Protein AF-A0A2D0C9Y1-F1 (afdb_monomer)

Solvent-accessible surface area (backbone atoms only — not comparable to full-atom values): 4638 Å² total; per-residue (Å²): 116,69,67,62,54,52,50,53,51,50,52,51,52,52,47,50,54,51,50,58,56,72,74,47,89,77,48,74,68,58,54,52,52,57,62,46,44,48,58,36,52,52,26,54,49,50,43,64,73,39,61,88,46,64,70,71,58,43,50,53,33,51,53,50,29,53,52,26,50,52,52,38,50,53,50,52,51,54,55,57,77,73,106

Sequence (83 aa):
MLFISKILFWVTCAYKIIVLHCLKIWRKKDCLLIVSSLPFIYFMIQIWDDSDADPLFLSNYLVGLVFSIVFFICILIYLNTKN

Mean predicted aligned error: 10.29 Å

Structure (mmCIF, N/CA/C/O backbone):
data_AF-A0A2D0C9Y1-F1
#
_entry.id   AF-A0A2D0C9Y1-F1
#
loop_
_atom_site.group_PDB
_atom_site.id
_atom_site.type_symbol
_atom_site.label_atom_id
_atom_site.label_alt_id
_atom_site.label_comp_id
_atom_site.label_asym_id
_atom_site.label_entity_id
_atom_site.label_seq_id
_atom_site.pdbx_PDB_ins_code
_atom_site.Cartn_x
_atom_site.Cartn_y
_atom_site.Cartn_z
_atom_site.occupancy
_atom_site.B_iso_or_equiv
_atom_site.auth_seq_id
_atom_site.auth_comp_id
_atom_site.auth_asym_id
_atom_site.auth_atom_id
_atom_site.pdbx_PDB_model_num
ATOM 1 N N . MET A 1 1 ? 18.898 -17.521 -5.680 1.00 48.22 1 MET A N 1
ATOM 2 C CA . MET A 1 1 ? 19.132 -16.963 -4.325 1.00 48.22 1 MET A CA 1
ATOM 3 C C . MET A 1 1 ? 18.137 -15.849 -3.968 1.00 48.22 1 MET A C 1
ATOM 5 O O . MET A 1 1 ? 17.583 -15.893 -2.878 1.00 48.22 1 MET A O 1
ATOM 9 N N . LEU A 1 2 ? 17.815 -14.929 -4.892 1.00 53.53 2 LEU A N 1
ATOM 10 C CA . LEU A 1 2 ? 16.817 -13.854 -4.700 1.00 53.53 2 LEU A CA 1
ATOM 11 C C . LEU A 1 2 ? 15.388 -14.342 -4.374 1.00 53.53 2 LEU A C 1
ATOM 13 O O . LEU A 1 2 ? 14.701 -13.727 -3.567 1.00 53.53 2 LEU A O 1
ATOM 17 N N . PHE A 1 3 ? 14.952 -15.473 -4.938 1.00 52.75 3 PHE A N 1
ATOM 18 C CA . PHE A 1 3 ? 13.583 -15.987 -4.764 1.00 52.75 3 PHE A CA 1
ATOM 19 C C . PHE A 1 3 ? 13.263 -16.420 -3.320 1.00 52.75 3 PHE A C 1
ATOM 21 O O . PHE A 1 3 ? 12.214 -16.092 -2.773 1.00 52.75 3 PHE A O 1
ATOM 28 N N . ILE A 1 4 ? 14.208 -17.101 -2.666 1.00 59.66 4 ILE A N 1
ATOM 29 C CA . ILE A 1 4 ? 14.068 -17.563 -1.275 1.00 59.66 4 ILE A CA 1
ATOM 30 C C . ILE A 1 4 ? 14.081 -16.375 -0.306 1.00 59.66 4 ILE A C 1
ATOM 32 O O . ILE A 1 4 ? 13.291 -16.343 0.632 1.00 59.66 4 ILE A O 1
ATOM 36 N N . SER A 1 5 ? 14.915 -15.364 -0.571 1.00 57.50 5 SER A N 1
ATOM 37 C CA . SER A 1 5 ? 14.941 -14.124 0.214 1.00 57.50 5 SER A CA 1
ATOM 38 C C . SER A 1 5 ? 13.625 -13.342 0.099 1.00 57.50 5 SER A C 1
ATOM 40 O O . SER A 1 5 ? 13.110 -12.880 1.117 1.00 57.50 5 SER A O 1
ATOM 42 N N . LYS A 1 6 ? 13.024 -13.284 -1.100 1.00 57.81 6 LYS A N 1
ATOM 43 C CA . LYS A 1 6 ? 11.696 -12.686 -1.325 1.00 57.81 6 LYS A CA 1
ATOM 44 C C . LYS A 1 6 ? 10.604 -13.408 -0.529 1.00 57.81 6 LYS A C 1
ATOM 46 O O . LYS A 1 6 ? 9.846 -12.756 0.183 1.00 57.81 6 LYS A O 1
ATOM 51 N N . ILE A 1 7 ? 10.562 -1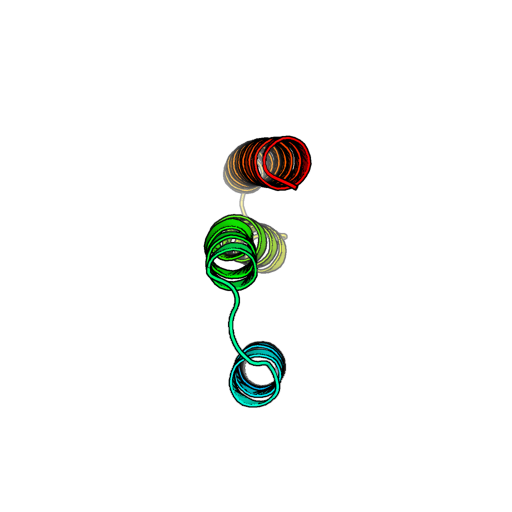4.741 -0.574 1.00 68.94 7 ILE A N 1
ATOM 52 C CA . ILE A 1 7 ? 9.574 -15.535 0.178 1.00 68.94 7 ILE A CA 1
ATOM 53 C C . ILE A 1 7 ? 9.742 -15.347 1.690 1.00 68.94 7 ILE A C 1
ATOM 55 O O . ILE A 1 7 ? 8.761 -15.121 2.393 1.00 68.94 7 ILE A O 1
ATOM 59 N N . LEU A 1 8 ? 10.976 -15.383 2.199 1.00 62.16 8 LEU A N 1
ATOM 60 C CA . LEU A 1 8 ? 11.257 -15.174 3.622 1.00 62.16 8 LEU A CA 1
ATOM 61 C C . LEU A 1 8 ? 10.838 -13.779 4.096 1.00 62.16 8 LEU A C 1
ATOM 63 O O . LEU A 1 8 ? 10.239 -13.658 5.165 1.00 62.16 8 LEU A O 1
ATOM 67 N N . PHE A 1 9 ? 11.081 -12.737 3.301 1.00 70.50 9 PHE A N 1
ATOM 68 C CA . PHE A 1 9 ? 10.631 -11.382 3.620 1.00 70.50 9 PHE A CA 1
ATOM 69 C C . PHE A 1 9 ? 9.101 -11.312 3.732 1.00 70.50 9 PHE A C 1
ATOM 71 O O . PHE A 1 9 ? 8.566 -10.837 4.734 1.00 70.50 9 PHE A O 1
ATOM 78 N N . TRP A 1 10 ? 8.397 -11.887 2.759 1.00 60.66 10 TRP A N 1
ATOM 79 C CA . TRP A 1 10 ? 6.938 -11.944 2.725 1.00 60.66 10 TRP A CA 1
ATOM 80 C C . TRP A 1 10 ? 6.316 -12.734 3.871 1.00 60.66 10 TRP A C 1
ATOM 82 O O . TRP A 1 10 ? 5.363 -12.262 4.490 1.00 60.66 10 TRP A O 1
ATOM 92 N N . VAL A 1 11 ? 6.874 -13.901 4.195 1.00 68.31 11 VAL A N 1
ATOM 93 C CA . VAL A 1 11 ? 6.439 -14.714 5.339 1.00 68.31 11 VAL A CA 1
ATOM 94 C C . VAL A 1 11 ? 6.630 -13.934 6.638 1.00 68.31 11 VAL A C 1
ATOM 96 O O . VAL A 1 11 ? 5.750 -13.944 7.494 1.00 68.31 11 VAL A O 1
ATOM 99 N N . THR A 1 12 ? 7.724 -13.180 6.765 1.00 67.94 12 THR A N 1
ATOM 100 C CA . THR A 1 12 ? 7.996 -12.367 7.958 1.00 67.94 12 THR A CA 1
ATOM 101 C C . THR A 1 12 ? 7.049 -11.164 8.065 1.00 67.94 12 THR A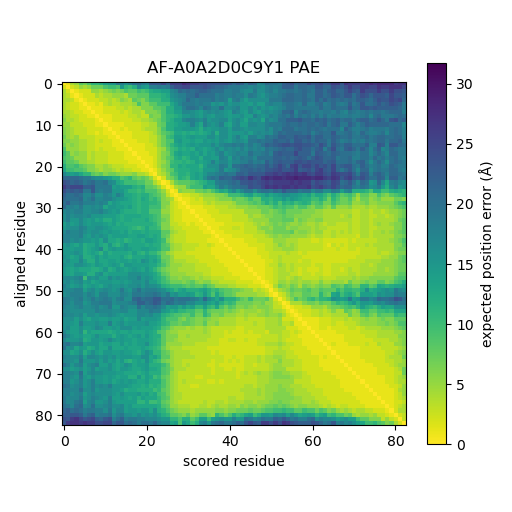 C 1
ATOM 103 O O . THR A 1 12 ? 6.567 -10.852 9.155 1.00 67.94 12 THR A O 1
ATOM 106 N N . CYS A 1 13 ? 6.733 -10.504 6.947 1.00 68.19 13 CYS A N 1
ATOM 107 C CA . CYS A 1 13 ? 5.765 -9.406 6.895 1.00 68.19 13 CYS A CA 1
ATOM 108 C C . CYS A 1 13 ? 4.339 -9.884 7.188 1.00 68.19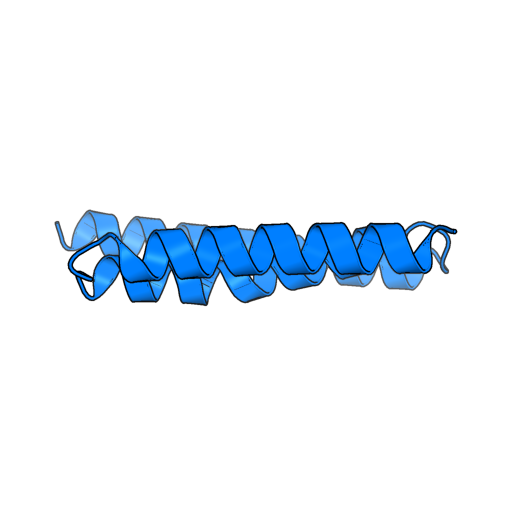 13 CYS A C 1
ATOM 110 O O . CYS A 1 13 ? 3.672 -9.308 8.047 1.00 68.19 13 CYS A O 1
ATOM 112 N N . ALA A 1 14 ? 3.896 -10.969 6.548 1.00 73.56 14 ALA A N 1
ATOM 113 C CA . ALA A 1 14 ? 2.596 -11.580 6.807 1.00 73.56 14 ALA A CA 1
ATOM 114 C C . ALA A 1 14 ? 2.487 -12.043 8.264 1.00 73.56 14 ALA A C 1
ATOM 116 O O . ALA A 1 14 ? 1.502 -11.74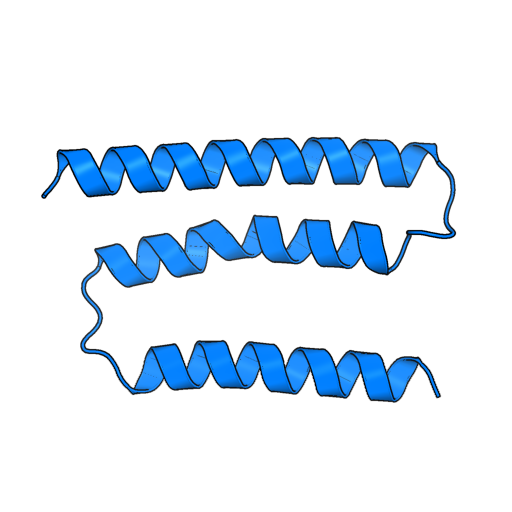3 8.931 1.00 73.56 14 ALA A O 1
ATOM 117 N N . TYR A 1 15 ? 3.534 -12.675 8.802 1.00 67.31 15 TYR A N 1
ATOM 118 C CA . TYR A 1 15 ? 3.588 -13.075 10.204 1.00 67.31 15 TYR A CA 1
ATOM 119 C C . TYR A 1 15 ? 3.483 -11.875 11.148 1.00 67.31 15 TYR A C 1
ATOM 121 O O . TYR A 1 15 ? 2.699 -11.917 12.088 1.00 67.31 15 TYR A O 1
ATOM 129 N N . LYS A 1 16 ? 4.192 -10.768 10.888 1.00 67.94 16 LYS A N 1
ATOM 130 C CA . LYS A 1 16 ? 4.065 -9.549 11.705 1.00 67.94 16 LYS A CA 1
ATOM 131 C C . LYS A 1 16 ? 2.657 -8.962 11.662 1.00 67.94 16 LYS A C 1
ATOM 133 O O . LYS A 1 16 ? 2.176 -8.526 12.703 1.00 67.94 16 LYS A O 1
ATOM 138 N N . ILE A 1 17 ? 1.992 -8.984 10.506 1.00 69.31 17 ILE A N 1
ATOM 139 C CA . ILE A 1 17 ? 0.602 -8.524 10.352 1.00 69.31 17 ILE A CA 1
ATOM 140 C C . ILE A 1 17 ? -0.354 -9.448 11.117 1.00 69.31 17 ILE A C 1
ATOM 142 O O . ILE A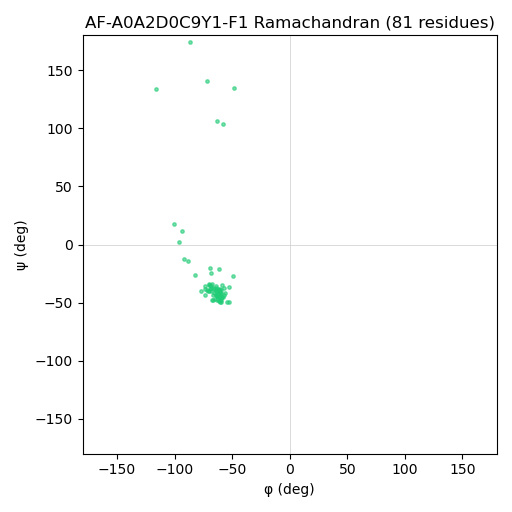 1 17 ? -1.214 -8.958 11.843 1.00 69.31 17 ILE A O 1
ATOM 146 N N . ILE A 1 18 ? -0.166 -10.767 11.031 1.00 68.06 18 ILE A N 1
ATOM 147 C CA . ILE A 1 18 ? -0.971 -11.775 11.740 1.00 68.06 18 ILE A CA 1
ATOM 148 C C . ILE A 1 18 ? -0.732 -11.719 13.255 1.00 68.06 18 ILE A C 1
ATOM 150 O O . ILE A 1 18 ? -1.664 -11.860 14.035 1.00 68.06 18 ILE A O 1
ATOM 154 N N . VAL A 1 19 ? 0.493 -11.464 13.708 1.00 58.16 19 VAL A N 1
ATOM 155 C CA . VAL A 1 19 ? 0.807 -11.301 15.135 1.00 58.16 19 VAL A CA 1
ATOM 156 C C . VAL A 1 19 ? 0.244 -9.985 15.669 1.00 58.16 19 VAL A C 1
ATOM 158 O O . VAL A 1 19 ? -0.349 -9.981 16.748 1.00 58.16 19 VAL A O 1
ATOM 161 N N . LEU A 1 20 ? 0.321 -8.891 14.897 1.00 56.88 20 LEU A N 1
ATOM 162 C CA . LEU A 1 20 ? -0.423 -7.661 15.202 1.00 56.88 20 LEU A CA 1
ATOM 163 C C . LEU A 1 20 ? -1.933 -7.937 15.282 1.00 56.88 20 LEU A C 1
ATOM 165 O O . LEU A 1 20 ? -2.612 -7.374 16.140 1.00 56.88 20 LEU A O 1
ATOM 169 N N . HIS A 1 21 ? -2.434 -8.827 14.418 1.00 56.00 21 HIS A N 1
ATOM 170 C CA . HIS A 1 21 ? -3.822 -9.278 14.389 1.00 56.00 21 HIS A CA 1
ATOM 171 C C . HIS A 1 21 ? -4.198 -10.143 15.584 1.00 56.00 21 HIS A C 1
ATOM 173 O O . HIS A 1 21 ? -5.315 -10.063 16.080 1.00 56.00 21 HIS A O 1
ATOM 179 N N . CYS A 1 22 ? -3.296 -10.967 16.091 1.00 56.59 22 CYS A N 1
ATOM 180 C CA . CYS A 1 22 ? -3.626 -11.871 17.183 1.00 56.59 22 CYS A CA 1
ATOM 181 C C . CYS A 1 22 ? -3.567 -11.179 18.554 1.00 56.59 22 CYS A C 1
ATOM 183 O O . CYS A 1 22 ? -4.254 -11.601 19.479 1.00 56.59 22 CYS A O 1
ATOM 185 N N . LEU A 1 23 ? -2.765 -10.115 18.692 1.00 50.97 23 LEU A N 1
ATOM 186 C CA . LEU A 1 23 ? -2.473 -9.481 19.984 1.00 50.97 23 LEU A CA 1
ATOM 187 C C . LEU A 1 23 ? -3.405 -8.325 20.383 1.00 50.97 23 LEU A C 1
ATOM 189 O O . LEU A 1 23 ? -3.362 -7.903 21.538 1.00 50.97 23 LEU A O 1
ATOM 193 N N . LYS A 1 24 ? -4.245 -7.792 19.486 1.00 50.44 24 LYS A N 1
ATOM 194 C CA . LYS A 1 24 ? -5.133 -6.660 19.808 1.00 50.44 24 LYS A CA 1
ATOM 195 C C . LYS A 1 24 ? -6.607 -7.032 19.712 1.00 50.44 24 LYS A C 1
ATOM 197 O O . LYS A 1 24 ? -7.058 -7.602 18.729 1.00 50.44 24 LYS A O 1
ATOM 202 N N . ILE A 1 25 ? -7.374 -6.627 20.723 1.00 52.91 25 ILE A N 1
ATOM 203 C CA . ILE A 1 25 ? -8.838 -6.547 20.670 1.00 52.91 25 ILE A CA 1
ATOM 204 C C . ILE A 1 25 ? -9.192 -5.607 19.511 1.00 52.91 25 ILE A C 1
ATOM 206 O O . ILE A 1 25 ? -9.024 -4.393 19.616 1.00 52.91 25 ILE A O 1
ATOM 210 N N . TRP A 1 26 ? -9.620 -6.183 18.388 1.00 54.28 26 TRP A N 1
ATOM 211 C CA . TRP A 1 26 ? -9.900 -5.463 17.151 1.00 54.28 26 TRP A CA 1
ATOM 212 C C . TRP A 1 26 ? -11.046 -4.485 17.351 1.00 54.28 26 TRP A C 1
ATOM 214 O O . TRP A 1 26 ? -12.218 -4.867 17.391 1.00 54.28 26 TRP A O 1
ATOM 224 N N . ARG A 1 27 ? -10.739 -3.188 17.409 1.00 63.16 27 ARG A N 1
ATOM 225 C CA . ARG A 1 27 ? -11.764 -2.198 17.094 1.00 63.16 27 ARG A CA 1
ATOM 226 C C . ARG A 1 27 ? -11.981 -2.269 15.585 1.00 63.16 27 ARG A C 1
ATOM 228 O O . ARG A 1 27 ? -11.029 -2.378 14.822 1.00 63.16 27 ARG A O 1
ATOM 235 N N . LYS A 1 28 ? -13.231 -2.156 15.123 1.00 67.06 28 LYS A N 1
ATOM 236 C CA . LYS A 1 28 ? -13.572 -2.138 13.680 1.00 67.06 28 LYS A CA 1
ATOM 237 C C . LYS A 1 28 ? -12.709 -1.147 12.870 1.00 67.06 28 LYS A C 1
ATOM 239 O O . LYS A 1 28 ? -12.473 -1.364 11.687 1.00 67.06 28 LYS A O 1
ATOM 244 N N . LYS A 1 29 ? -12.211 -0.093 13.532 1.00 68.44 29 LYS A N 1
ATOM 245 C CA . LYS A 1 29 ? -11.281 0.915 13.004 1.00 68.44 29 LYS A CA 1
ATOM 246 C C . LYS A 1 29 ? -9.904 0.332 12.614 1.00 68.44 29 LYS A C 1
ATOM 248 O O . LYS A 1 29 ? -9.371 0.717 11.581 1.00 68.44 29 LYS A O 1
ATOM 253 N N . ASP A 1 30 ? -9.376 -0.632 13.372 1.00 68.94 30 ASP A N 1
ATOM 254 C CA . ASP A 1 30 ? -8.076 -1.275 13.110 1.00 68.94 30 ASP A CA 1
ATOM 255 C C . ASP A 1 30 ? -8.149 -2.236 11.901 1.00 68.94 30 ASP A C 1
ATOM 257 O O . ASP A 1 30 ? -7.229 -2.280 11.085 1.00 68.94 30 ASP A O 1
ATOM 261 N N . CYS A 1 31 ? -9.287 -2.931 11.723 1.00 72.25 31 CYS A N 1
ATOM 262 C CA . CYS A 1 31 ? -9.620 -3.742 10.526 1.00 72.25 31 CYS A CA 1
ATOM 263 C C . CYS A 1 31 ? -9.632 -2.900 9.268 1.00 72.25 31 CYS A C 1
ATOM 265 O O . CYS A 1 31 ? -9.006 -3.256 8.272 1.00 72.25 31 CYS A O 1
ATOM 267 N N . LEU A 1 32 ? -10.303 -1.755 9.336 1.00 73.06 32 LEU A N 1
ATOM 268 C CA . LEU A 1 32 ? -10.389 -0.841 8.211 1.00 73.06 32 LEU A CA 1
ATOM 269 C C . LEU A 1 32 ? -8.998 -0.342 7.782 1.00 73.06 32 LEU A C 1
ATOM 271 O O . LEU A 1 32 ? -8.707 -0.305 6.590 1.00 73.06 32 LEU A O 1
ATOM 275 N N . LEU A 1 33 ? -8.128 -0.028 8.748 1.00 75.94 33 LEU A N 1
ATOM 276 C CA . LEU A 1 33 ? -6.756 0.421 8.495 1.00 75.94 33 LEU A CA 1
ATOM 277 C C . LEU A 1 33 ? -5.910 -0.646 7.801 1.00 75.94 33 LEU A C 1
ATOM 279 O O . LEU A 1 33 ? -5.265 -0.351 6.797 1.00 75.94 33 LEU A O 1
ATOM 283 N N . ILE A 1 34 ? -5.944 -1.883 8.295 1.00 76.06 34 ILE A N 1
ATOM 284 C CA . ILE A 1 34 ? -5.152 -2.983 7.729 1.00 76.06 34 ILE A CA 1
ATOM 285 C C . ILE A 1 34 ? -5.653 -3.375 6.337 1.00 76.06 34 ILE A C 1
ATOM 287 O O . ILE A 1 34 ? -4.853 -3.590 5.434 1.00 76.06 34 ILE A O 1
ATOM 291 N N . VAL A 1 35 ? -6.968 -3.405 6.119 1.00 76.69 35 VAL A N 1
ATOM 292 C CA . VAL A 1 35 ? -7.517 -3.674 4.781 1.00 76.69 35 VAL A CA 1
ATOM 293 C C . VAL A 1 35 ? -7.157 -2.546 3.811 1.00 76.69 35 VAL A C 1
ATOM 295 O O . VAL A 1 35 ? -6.802 -2.812 2.665 1.00 76.69 35 VAL A O 1
ATOM 298 N N . SER A 1 36 ? -7.173 -1.290 4.268 1.00 78.44 36 SER A N 1
ATOM 299 C CA . SER A 1 36 ? -6.817 -0.143 3.425 1.00 78.44 36 SER A CA 1
ATOM 300 C C . SER A 1 36 ? -5.330 -0.069 3.055 1.00 78.44 36 SER A C 1
ATOM 302 O O . SER A 1 36 ? -4.994 0.574 2.064 1.00 78.44 36 SER A O 1
ATOM 304 N N . SER A 1 37 ? -4.439 -0.738 3.798 1.00 76.56 37 SER A N 1
ATOM 305 C CA . SER A 1 37 ? -3.000 -0.759 3.500 1.00 76.56 37 SER A CA 1
ATOM 306 C C . SER A 1 37 ? -2.581 -1.875 2.534 1.00 76.56 37 SER A C 1
ATOM 308 O O . SER A 1 37 ? -1.494 -1.799 1.963 1.00 76.56 37 SER A O 1
ATOM 310 N N . LEU A 1 38 ? -3.437 -2.870 2.277 1.00 78.75 38 LEU A N 1
ATOM 311 C CA . LEU A 1 38 ? -3.189 -3.937 1.295 1.00 78.75 38 LEU A CA 1
ATOM 312 C C . LEU A 1 38 ? -2.854 -3.433 -0.124 1.00 78.75 38 LEU A C 1
ATOM 314 O O . LEU A 1 38 ? -1.846 -3.887 -0.668 1.00 78.75 38 LEU A O 1
ATOM 318 N N . PRO A 1 39 ? -3.617 -2.503 -0.739 1.00 77.38 39 PRO A N 1
ATOM 319 C CA . PRO A 1 39 ? -3.282 -1.989 -2.070 1.00 77.38 39 PRO A CA 1
ATOM 320 C C . PRO A 1 39 ? -1.954 -1.220 -2.079 1.00 77.38 39 PRO A C 1
ATOM 322 O O . PRO A 1 39 ? -1.168 -1.360 -3.011 1.00 77.38 39 PRO A O 1
ATOM 325 N N . PHE A 1 40 ? -1.642 -0.483 -1.008 1.00 78.88 40 PHE A N 1
ATOM 326 C CA . PHE A 1 40 ? -0.355 0.202 -0.870 1.00 78.88 40 PHE A CA 1
ATOM 327 C C . PHE A 1 40 ? 0.818 -0.786 -0.851 1.00 78.88 40 PHE A C 1
ATOM 329 O O . PHE A 1 40 ? 1.813 -0.589 -1.547 1.00 78.88 40 PHE A O 1
ATOM 336 N N . ILE A 1 41 ? 0.676 -1.875 -0.091 1.00 80.81 41 ILE A N 1
ATOM 337 C CA . ILE A 1 41 ? 1.666 -2.950 -0.046 1.00 80.81 41 ILE A CA 1
ATOM 338 C C . ILE A 1 41 ? 1.818 -3.563 -1.445 1.00 80.81 41 ILE A C 1
ATOM 340 O O . ILE A 1 41 ? 2.939 -3.640 -1.939 1.00 80.81 41 ILE A O 1
ATOM 344 N N . TYR A 1 42 ? 0.711 -3.910 -2.113 1.00 84.25 42 TYR A N 1
ATOM 345 C CA . TYR A 1 42 ? 0.704 -4.504 -3.457 1.00 84.25 42 TYR A CA 1
ATOM 346 C C . TYR A 1 42 ? 1.503 -3.690 -4.487 1.00 84.25 42 TYR A C 1
ATOM 348 O O . TYR A 1 42 ? 2.372 -4.244 -5.159 1.00 84.25 42 TYR A O 1
ATOM 356 N N . PHE A 1 43 ? 1.274 -2.376 -4.583 1.00 82.25 43 PHE A N 1
ATOM 357 C CA . PHE A 1 43 ? 2.007 -1.543 -5.543 1.00 82.25 43 PHE A CA 1
ATOM 358 C C . PHE A 1 43 ? 3.478 -1.359 -5.169 1.00 82.25 43 PHE A C 1
ATOM 360 O O . PHE A 1 43 ? 4.319 -1.340 -6.062 1.00 82.25 43 PHE A O 1
ATOM 367 N N . MET A 1 44 ? 3.817 -1.291 -3.876 1.00 80.12 44 MET A N 1
ATOM 368 C CA . MET A 1 44 ? 5.222 -1.303 -3.445 1.00 80.12 44 MET A CA 1
ATOM 369 C C . MET A 1 44 ? 5.945 -2.574 -3.898 1.00 80.12 44 MET A C 1
ATOM 371 O O . MET A 1 44 ? 7.096 -2.512 -4.320 1.00 80.12 44 MET A O 1
ATOM 375 N N . ILE A 1 45 ? 5.267 -3.722 -3.837 1.00 80.62 45 ILE A N 1
ATOM 376 C CA . ILE A 1 45 ? 5.823 -4.989 -4.313 1.00 80.62 45 ILE A CA 1
ATOM 377 C C . ILE A 1 45 ? 5.994 -4.965 -5.825 1.00 80.62 45 ILE A C 1
ATOM 379 O O . ILE A 1 45 ? 7.065 -5.332 -6.286 1.00 80.62 45 ILE A O 1
ATOM 383 N N . GLN A 1 46 ? 4.984 -4.536 -6.589 1.00 79.69 46 GLN A N 1
ATOM 384 C CA . GLN A 1 46 ? 5.105 -4.467 -8.049 1.00 79.69 46 GLN A CA 1
ATOM 385 C C . GLN A 1 46 ? 6.223 -3.520 -8.486 1.00 79.69 46 GLN A C 1
ATOM 387 O O . GLN A 1 46 ? 7.019 -3.887 -9.335 1.00 79.69 46 GLN A O 1
ATOM 392 N N . ILE A 1 47 ? 6.355 -2.349 -7.857 1.00 81.88 47 ILE A N 1
ATOM 393 C CA . ILE A 1 47 ? 7.457 -1.413 -8.133 1.00 81.88 47 ILE A CA 1
ATOM 394 C C . ILE A 1 47 ? 8.817 -2.053 -7.833 1.00 81.88 47 ILE A C 1
ATOM 396 O O . ILE A 1 47 ? 9.777 -1.823 -8.559 1.00 81.88 47 ILE A O 1
ATOM 400 N N . TRP A 1 48 ? 8.911 -2.847 -6.766 1.00 78.94 48 TRP A N 1
ATOM 401 C CA . TRP A 1 48 ? 10.147 -3.535 -6.402 1.00 78.94 48 TRP A CA 1
ATOM 402 C C . TRP A 1 48 ? 10.467 -4.721 -7.322 1.00 78.94 48 TRP A C 1
ATOM 404 O O . TRP A 1 48 ? 11.633 -4.977 -7.6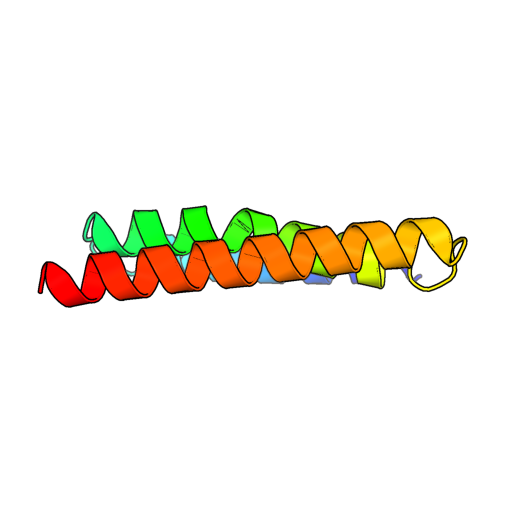12 1.00 78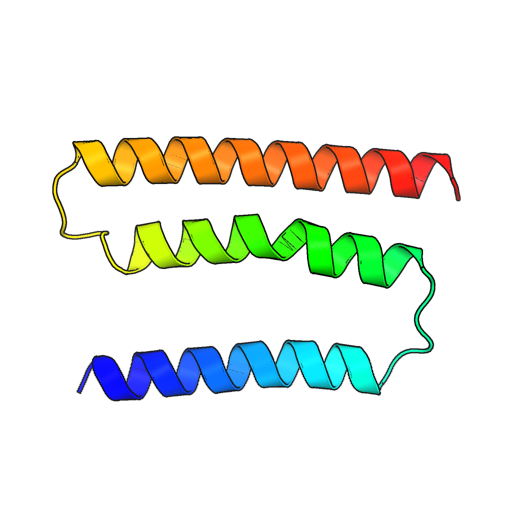.94 48 TRP A O 1
ATOM 414 N N . ASP A 1 49 ? 9.454 -5.478 -7.743 1.00 77.31 49 ASP A N 1
ATOM 415 C CA . ASP A 1 49 ? 9.617 -6.677 -8.573 1.00 77.31 49 ASP A CA 1
ATOM 416 C C . ASP A 1 49 ? 9.897 -6.315 -10.035 1.00 77.31 49 ASP A C 1
ATOM 418 O O . ASP A 1 49 ? 10.792 -6.890 -10.650 1.00 77.31 49 ASP A O 1
ATOM 422 N N . ASP A 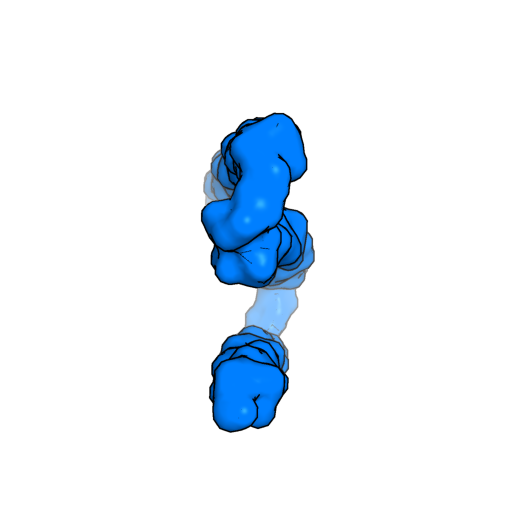1 50 ? 9.201 -5.292 -10.530 1.00 77.50 50 ASP A N 1
ATOM 423 C CA . ASP A 1 50 ? 9.281 -4.786 -11.899 1.00 77.50 50 ASP A CA 1
ATOM 424 C C . ASP A 1 50 ? 10.156 -3.520 -12.004 1.00 77.50 50 ASP A C 1
ATOM 426 O O . ASP A 1 50 ? 10.090 -2.788 -12.989 1.00 77.50 50 ASP A O 1
ATOM 430 N N . SER A 1 51 ? 11.001 -3.254 -10.999 1.00 67.81 51 SER A N 1
ATOM 431 C CA . SER A 1 51 ? 11.979 -2.146 -10.981 1.00 67.81 51 SER A CA 1
ATOM 432 C C . SER A 1 51 ? 12.871 -2.129 -12.225 1.00 67.81 51 SER A C 1
ATOM 434 O O . SER A 1 51 ? 13.224 -1.063 -12.727 1.00 67.81 51 SER A O 1
ATOM 436 N N . ASP A 1 52 ? 13.229 -3.317 -12.713 1.00 69.56 52 ASP A N 1
ATOM 437 C CA . ASP A 1 52 ? 14.106 -3.508 -13.872 1.00 69.56 52 ASP A CA 1
ATOM 438 C C . ASP A 1 52 ? 13.312 -3.725 -15.176 1.00 69.56 52 ASP A C 1
ATOM 440 O O . ASP A 1 52 ? 13.900 -3.976 -16.230 1.00 69.56 52 ASP A O 1
ATOM 444 N N . ALA A 1 53 ? 11.977 -3.671 -15.106 1.00 65.50 53 ALA A N 1
ATOM 445 C CA . ALA A 1 53 ? 11.085 -3.857 -16.242 1.00 65.50 53 ALA A CA 1
ATOM 446 C C . ALA A 1 53 ? 10.850 -2.541 -17.002 1.00 65.50 53 ALA A C 1
ATOM 448 O O . ALA A 1 53 ? 11.284 -1.461 -16.597 1.00 65.50 53 ALA A O 1
ATOM 449 N N . ASP A 1 54 ? 10.146 -2.636 -18.132 1.00 76.19 54 ASP A N 1
ATOM 450 C CA . ASP A 1 54 ? 9.867 -1.505 -19.014 1.00 76.19 54 ASP A CA 1
ATOM 451 C C . ASP A 1 54 ? 9.327 -0.275 -18.248 1.00 76.19 54 ASP A C 1
ATOM 453 O O . ASP A 1 54 ? 8.383 -0.387 -17.452 1.00 76.19 54 ASP A O 1
ATOM 457 N N . PRO A 1 55 ? 9.838 0.938 -18.537 1.00 75.25 55 PRO A N 1
ATOM 458 C CA . PRO A 1 55 ? 9.532 2.154 -17.774 1.00 75.25 55 PRO A CA 1
ATOM 459 C C . PRO A 1 55 ? 8.042 2.528 -17.788 1.00 75.25 55 PRO A C 1
ATOM 461 O O . PRO A 1 55 ? 7.555 3.237 -16.904 1.00 75.25 55 PRO A O 1
ATOM 464 N N . LEU A 1 56 ? 7.297 2.032 -18.778 1.00 77.75 56 LEU A N 1
ATOM 465 C CA . LEU A 1 56 ? 5.860 2.245 -18.912 1.00 77.75 56 LEU A CA 1
ATOM 466 C C . LEU A 1 56 ? 5.059 1.496 -17.829 1.00 77.75 56 LEU A C 1
ATOM 468 O O . LEU A 1 56 ? 4.063 2.019 -17.328 1.00 77.75 56 LEU A O 1
ATOM 472 N N . PHE A 1 57 ? 5.510 0.305 -17.418 1.00 75.88 57 PHE A N 1
ATOM 473 C CA . PHE A 1 57 ? 4.884 -0.459 -16.333 1.00 75.88 57 PHE A CA 1
ATOM 474 C C . PHE A 1 57 ? 5.186 0.165 -14.975 1.00 75.88 57 PHE A C 1
ATOM 476 O O . PHE A 1 57 ? 4.269 0.371 -14.179 1.00 75.88 57 PHE A O 1
ATOM 483 N N . LEU A 1 58 ? 6.438 0.574 -14.757 1.00 79.00 58 LEU A N 1
ATOM 484 C CA . LEU A 1 58 ? 6.847 1.279 -13.544 1.00 79.00 58 LEU A CA 1
ATOM 485 C C . LEU A 1 58 ? 6.016 2.555 -13.324 1.00 79.00 58 LEU A C 1
ATOM 487 O O . LEU A 1 58 ? 5.555 2.818 -12.212 1.00 79.00 58 LEU A O 1
ATOM 491 N N . SER A 1 59 ? 5.755 3.312 -14.397 1.00 82.19 59 SER A N 1
ATOM 492 C CA . SER A 1 59 ? 4.892 4.499 -14.361 1.00 82.19 59 SER A CA 1
ATOM 493 C C . SER A 1 59 ? 3.458 4.170 -13.924 1.00 82.19 59 SER A C 1
ATOM 495 O O . SER A 1 59 ? 2.918 4.838 -13.039 1.00 82.19 59 SER A O 1
ATOM 497 N N . ASN A 1 60 ? 2.856 3.108 -14.464 1.00 85.69 60 ASN A N 1
ATOM 498 C CA . ASN A 1 60 ? 1.506 2.686 -14.083 1.00 85.69 60 ASN A CA 1
ATOM 499 C C . ASN A 1 60 ? 1.422 2.241 -12.614 1.00 85.69 60 ASN A C 1
ATOM 501 O O . ASN A 1 60 ? 0.461 2.580 -11.919 1.00 85.69 60 ASN A O 1
ATOM 505 N N . TYR A 1 61 ? 2.435 1.534 -12.109 1.00 84.81 61 TYR A N 1
ATOM 506 C CA . TYR A 1 61 ? 2.476 1.129 -10.703 1.00 84.81 61 TYR A CA 1
ATOM 507 C C . TYR A 1 61 ? 2.671 2.310 -9.754 1.00 84.81 61 TYR A C 1
ATOM 509 O O . TYR A 1 61 ? 2.052 2.341 -8.693 1.00 84.81 61 TYR A O 1
ATOM 517 N N . LEU A 1 62 ? 3.458 3.316 -10.145 1.00 84.88 62 LEU A N 1
ATOM 518 C CA . LEU A 1 62 ? 3.586 4.576 -9.409 1.00 84.88 62 LEU A CA 1
ATOM 519 C C . LEU A 1 62 ? 2.249 5.320 -9.317 1.00 84.88 62 LEU A C 1
ATOM 521 O O . LEU A 1 62 ? 1.889 5.797 -8.242 1.00 84.88 62 LEU A O 1
ATOM 525 N N . VAL A 1 63 ? 1.474 5.375 -10.405 1.00 89.88 63 VAL A N 1
ATOM 526 C CA . VAL A 1 63 ? 0.121 5.959 -10.383 1.00 89.88 63 VAL A CA 1
ATOM 527 C C . VAL A 1 63 ? -0.794 5.178 -9.433 1.00 89.88 63 VAL A C 1
ATOM 529 O O . VAL A 1 63 ? -1.493 5.779 -8.613 1.00 89.88 63 VAL A O 1
ATOM 532 N N . GLY A 1 64 ? -0.749 3.843 -9.480 1.00 86.56 64 GLY A N 1
ATOM 533 C CA . GLY A 1 64 ? -1.492 2.978 -8.559 1.00 86.56 64 GLY A CA 1
ATOM 534 C C . GLY A 1 64 ? -1.085 3.153 -7.091 1.00 86.56 64 GLY A C 1
ATOM 535 O O . GLY A 1 64 ? -1.943 3.206 -6.203 1.00 86.56 64 GLY A O 1
ATOM 536 N N . LEU A 1 65 ? 0.211 3.336 -6.825 1.00 85.31 65 LEU A N 1
ATOM 537 C CA . LEU A 1 65 ? 0.747 3.647 -5.502 1.00 85.31 65 LEU A CA 1
ATOM 538 C C . LEU A 1 65 ? 0.196 4.984 -4.990 1.00 85.31 65 LEU A C 1
ATOM 540 O O . LEU A 1 65 ? -0.311 5.043 -3.871 1.00 85.31 65 LEU A O 1
ATOM 544 N N . VAL A 1 66 ? 0.238 6.040 -5.810 1.00 89.94 66 VAL A N 1
ATOM 545 C CA . VAL A 1 66 ? -0.308 7.361 -5.456 1.00 89.94 66 VAL A CA 1
ATOM 546 C C . VAL A 1 66 ? -1.795 7.255 -5.125 1.00 89.94 66 VAL A C 1
ATOM 548 O O . VAL A 1 66 ? -2.233 7.768 -4.095 1.00 89.94 66 VAL A O 1
ATOM 551 N N . PHE A 1 67 ? -2.565 6.528 -5.937 1.00 87.81 67 PHE A N 1
ATOM 552 C CA . PHE A 1 67 ? -3.989 6.315 -5.681 1.00 87.81 67 PHE A CA 1
ATOM 553 C C . PHE A 1 67 ? -4.235 5.585 -4.351 1.00 87.81 67 PHE A C 1
ATOM 555 O O . PHE A 1 67 ? -5.120 5.957 -3.578 1.00 87.81 67 PHE A O 1
ATOM 562 N N . SER A 1 68 ? -3.402 4.592 -4.040 1.00 86.19 68 SER A N 1
ATOM 563 C CA . SER A 1 68 ? -3.470 3.829 -2.789 1.00 86.19 68 SER A CA 1
ATOM 564 C C . SER A 1 68 ? -3.134 4.680 -1.562 1.00 86.19 68 SER A C 1
ATOM 566 O O . SER A 1 68 ? -3.780 4.544 -0.524 1.00 86.19 68 SER A O 1
ATOM 568 N N . ILE A 1 69 ? -2.170 5.600 -1.682 1.00 85.56 69 ILE A N 1
ATOM 569 C CA . ILE A 1 69 ? -1.829 6.568 -0.629 1.00 85.56 69 ILE A CA 1
ATOM 570 C C . ILE A 1 69 ? -3.004 7.517 -0.380 1.00 85.56 69 ILE A C 1
ATOM 572 O O . ILE A 1 69 ? -3.393 7.716 0.770 1.00 85.56 69 ILE A O 1
ATOM 576 N N . VAL A 1 70 ? -3.602 8.073 -1.440 1.00 89.00 70 VAL A N 1
ATOM 577 C CA . VAL A 1 70 ? -4.766 8.967 -1.320 1.00 89.00 70 VAL A CA 1
ATOM 578 C C . VAL A 1 70 ? -5.928 8.241 -0.643 1.00 89.00 70 VAL A C 1
ATOM 580 O O . VAL A 1 70 ? -6.512 8.768 0.303 1.00 89.00 70 VAL A O 1
ATOM 583 N N . PHE A 1 71 ? -6.213 7.003 -1.054 1.00 86.44 71 PHE A N 1
ATOM 584 C CA . PHE A 1 71 ? -7.243 6.175 -0.430 1.00 86.44 71 PHE A CA 1
ATOM 585 C C . PHE A 1 71 ? -6.976 5.944 1.067 1.00 86.44 71 PHE A C 1
ATOM 587 O O . PHE A 1 71 ? -7.872 6.126 1.894 1.00 86.44 71 PHE A O 1
ATOM 594 N N . PHE A 1 72 ? -5.735 5.615 1.435 1.00 83.00 72 PHE A N 1
ATOM 595 C CA . PHE A 1 72 ? -5.333 5.428 2.829 1.00 83.00 72 PHE A CA 1
ATOM 596 C C . PHE A 1 72 ? -5.504 6.709 3.664 1.00 83.00 72 PHE A C 1
ATOM 598 O O . PHE A 1 72 ? -6.026 6.663 4.780 1.00 83.00 72 PHE A O 1
ATOM 605 N N . ILE A 1 73 ? -5.142 7.870 3.108 1.00 85.12 73 ILE A N 1
ATOM 606 C CA . ILE A 1 73 ? -5.334 9.177 3.754 1.00 85.12 73 ILE A CA 1
ATOM 607 C C . ILE A 1 73 ? -6.825 9.475 3.958 1.00 85.12 73 ILE A C 1
ATOM 609 O O . ILE A 1 73 ? -7.214 9.910 5.041 1.00 85.12 73 ILE A O 1
ATOM 613 N N . CYS A 1 74 ? -7.684 9.201 2.973 1.00 86.56 74 CYS A N 1
ATOM 614 C CA . CYS A 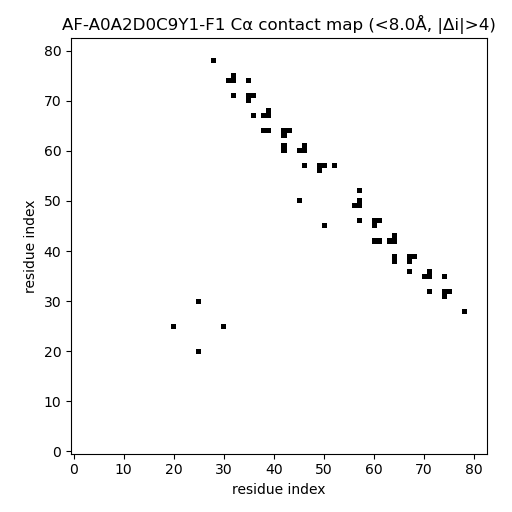1 74 ? -9.132 9.375 3.120 1.00 86.56 74 CYS A CA 1
ATOM 615 C C . CYS A 1 74 ? -9.703 8.516 4.260 1.00 86.56 74 CYS A C 1
ATOM 617 O O . CYS A 1 74 ? -10.521 8.997 5.047 1.00 86.56 74 CYS A O 1
ATOM 619 N N . ILE A 1 75 ? -9.245 7.267 4.383 1.00 82.25 75 ILE A N 1
ATOM 620 C CA . ILE A 1 75 ? -9.634 6.366 5.475 1.00 82.25 75 ILE A CA 1
ATOM 621 C C . ILE A 1 75 ? -9.153 6.906 6.829 1.00 82.25 75 ILE A C 1
ATOM 623 O O . ILE A 1 75 ? -9.927 6.919 7.787 1.00 82.25 75 ILE A O 1
ATOM 627 N N . LEU A 1 76 ? -7.915 7.403 6.914 1.00 80.44 76 LEU A N 1
ATOM 628 C CA . LEU A 1 76 ? -7.390 8.036 8.128 1.00 80.44 76 LEU A CA 1
ATOM 629 C C . LEU A 1 76 ? -8.223 9.249 8.551 1.00 80.44 76 LEU A C 1
ATOM 631 O O . LEU A 1 76 ? -8.591 9.353 9.721 1.00 80.44 76 LEU A O 1
ATOM 635 N N . ILE A 1 77 ? -8.562 10.132 7.607 1.00 85.00 77 ILE A N 1
ATOM 636 C CA . ILE A 1 77 ? -9.415 11.299 7.866 1.00 85.00 77 ILE A CA 1
ATOM 637 C C . ILE A 1 77 ? -10.779 10.837 8.386 1.00 85.00 77 ILE A C 1
ATOM 639 O O . ILE A 1 77 ? -11.199 11.287 9.449 1.00 85.00 77 ILE A O 1
ATOM 643 N N . TYR A 1 78 ? -11.428 9.883 7.710 1.00 82.12 78 TYR A N 1
ATOM 644 C CA . TYR A 1 78 ? -12.725 9.333 8.120 1.00 82.12 78 TYR A CA 1
ATOM 645 C C . TYR A 1 78 ? -12.708 8.749 9.540 1.00 82.12 78 TYR A C 1
ATOM 647 O O . TYR A 1 78 ? -13.628 8.967 10.333 1.00 82.12 78 TYR A O 1
ATOM 655 N N . LEU A 1 79 ? -11.659 7.995 9.875 1.00 77.25 79 LEU A N 1
ATOM 656 C CA . LEU A 1 79 ? -11.499 7.399 11.198 1.00 77.25 79 LEU A CA 1
ATOM 657 C C . LEU A 1 79 ? -11.265 8.451 12.287 1.00 77.25 79 LEU A C 1
ATOM 659 O O . LEU A 1 79 ? -11.748 8.256 13.407 1.00 77.25 79 LEU A O 1
ATOM 663 N N . ASN A 1 80 ? -10.571 9.542 11.950 1.00 76.12 80 ASN A N 1
ATOM 664 C CA . ASN A 1 80 ? -10.313 10.666 12.844 1.00 76.12 80 ASN A CA 1
ATOM 665 C C . ASN A 1 80 ? -11.584 11.495 13.099 1.00 76.12 80 ASN A C 1
ATOM 667 O O . ASN A 1 80 ? -11.844 11.868 14.232 1.00 76.12 80 ASN A O 1
ATOM 671 N N . THR A 1 81 ? -12.436 11.711 12.088 1.00 72.06 81 THR A N 1
ATOM 672 C CA . THR A 1 81 ? -13.711 12.440 12.268 1.00 72.06 81 THR A CA 1
ATOM 673 C C . THR A 1 81 ? -14.732 11.674 13.120 1.00 72.06 81 THR A C 1
ATOM 675 O O . THR A 1 81 ? -15.637 12.269 13.693 1.00 72.06 81 THR A O 1
ATOM 678 N N . LYS A 1 82 ? -14.625 10.341 13.187 1.00 57.69 82 LYS A N 1
ATOM 679 C CA . LYS A 1 82 ? -15.504 9.467 13.987 1.00 57.69 82 LYS A CA 1
ATOM 680 C C . LYS A 1 82 ? -14.957 9.146 15.384 1.00 57.69 82 LYS A C 1
ATOM 682 O O . LYS A 1 82 ? -15.407 8.170 15.999 1.00 57.69 82 LYS A O 1
ATOM 687 N N . ASN A 1 83 ? -13.919 9.835 15.839 1.00 51.47 83 ASN A N 1
ATOM 688 C CA . ASN A 1 83 ? -13.337 9.667 17.170 1.00 51.47 83 ASN A CA 1
ATOM 689 C C . ASN A 1 83 ? -13.628 10.897 18.023 1.00 51.47 83 ASN A C 1
ATOM 691 O O . ASN A 1 83 ? -13.826 10.685 19.235 1.00 51.47 83 ASN A O 1
#

Organism: Enterococcus faecium (NCBI:txid1352)

Secondary structure (DSSP, 8-state):
-HHHHHHHHHHHHHHHHHHHHHHS---HHHHHHHHHHHHHHHHHHHHHHSTTS-HHHHHHHHHHHHHHHHHHHHHHHHHHHT-

pLDDT: mean 72.82, std 11.16, range [48.22, 89.94]

Nearest PDB structures (foldseek):
  6h2f-assembly1_D  TM=7.908E-01  e=9.278E+00  Aeromonas hydrophila subsp. hydrophila AL09-71
  6h2f-assembly1_J  TM=5.068E-01  e=4.621E+00  Aeromonas hydrophila subsp. hydrophila AL09-71

Radius of gyration: 15.4 Å; Cα contacts (8 Å, |Δi|>4): 31; chains: 1; bounding box: 35×30×40 Å

Foldseek 3Di:
DVVVVVVVVVVVVVVVVVVVVVPDPDDVLVVLLVVLCVQLVVLVVQCVVCVVPDVVSNVVSVVSNVVSVVSNVVSVVVSVVVD